Protein AF-A0A6A1VSU2-F1 (afdb_monomer_lite)

Organism: NCBI:txid262757

InterPro domains:
  IPR010666 Zinc finger, GRF-type [PF06839] (24-66)
  IPR010666 Zinc finger, GRF-type [PS51999] (26-68)

Secondary structure (DSSP, 8-state):
--------------B-TTSPBPPPB-TTSSBPEEEE--STTSTT-EEEE-TTTTSSS----EEE-PPP--TT------THHHHHHHHHHHHHHHHHHHHHHHHHHHHHHHHHHHHHHHHHHHHHHHHHHHHHHHHHHHHHHHHHHHHHHHHHHHHHHHHTT-

pLDDT: mean 84.51, std 19.05, range [32.25, 98.56]

Radius of gyration: 47.18 Å; chains: 1; bounding box: 100×58×113 Å

Structure (mmCIF, N/CA/C/O backbone):
data_AF-A0A6A1VSU2-F1
#
_entry.id   AF-A0A6A1VSU2-F1
#
loop_
_atom_site.group_PDB
_atom_site.id
_atom_site.type_symbol
_atom_site.label_atom_id
_atom_site.label_alt_id
_atom_site.label_comp_id
_atom_site.label_asym_id
_atom_site.label_entity_id
_atom_site.label_seq_id
_atom_site.pdbx_PDB_ins_code
_atom_site.Cartn_x
_atom_site.Cartn_y
_atom_site.Cartn_z
_atom_site.occupancy
_atom_site.B_iso_or_equiv
_atom_site.auth_seq_id
_atom_site.auth_comp_id
_atom_site.auth_asym_id
_atom_site.auth_atom_id
_atom_site.pdbx_PDB_model_num
ATOM 1 N N . MET A 1 1 ? 33.743 -47.567 -69.037 1.00 38.50 1 MET A N 1
ATOM 2 C CA . MET A 1 1 ? 34.090 -46.363 -68.253 1.00 38.50 1 MET A CA 1
ATOM 3 C C . MET A 1 1 ? 32.880 -45.448 -68.300 1.00 38.50 1 MET A C 1
ATOM 5 O O . MET A 1 1 ? 32.490 -45.051 -69.387 1.00 38.50 1 MET A O 1
ATOM 9 N N . ALA A 1 2 ? 32.207 -45.258 -67.165 1.00 32.25 2 ALA A N 1
ATOM 10 C CA . ALA A 1 2 ? 31.036 -44.393 -67.064 1.00 32.25 2 ALA A CA 1
ATOM 11 C C . ALA A 1 2 ? 31.495 -42.930 -67.117 1.00 32.25 2 ALA A C 1
ATOM 13 O O . ALA A 1 2 ? 32.304 -42.522 -66.287 1.00 32.25 2 ALA A O 1
ATOM 14 N N . SER A 1 3 ? 31.017 -42.167 -68.100 1.00 35.16 3 SER A N 1
ATOM 15 C CA . SER A 1 3 ? 31.264 -40.727 -68.167 1.00 35.16 3 SER A CA 1
ATOM 16 C C . SER A 1 3 ? 30.207 -40.008 -67.345 1.00 35.16 3 SER A C 1
ATOM 18 O O . SER A 1 3 ? 29.012 -40.042 -67.629 1.00 35.16 3 SER A O 1
ATOM 20 N N . THR A 1 4 ? 30.703 -39.433 -66.264 1.00 40.84 4 THR A N 1
ATOM 21 C CA . THR A 1 4 ? 30.008 -38.783 -65.168 1.00 40.84 4 THR A CA 1
ATOM 22 C C . THR A 1 4 ? 29.231 -37.554 -65.635 1.00 40.84 4 THR A C 1
ATOM 24 O O . THR A 1 4 ? 29.743 -36.715 -66.372 1.00 40.84 4 THR A O 1
ATOM 27 N N . VAL A 1 5 ? 28.000 -37.432 -65.140 1.00 40.91 5 VAL A N 1
ATOM 28 C CA . VAL A 1 5 ? 27.221 -36.192 -65.118 1.00 40.91 5 VAL A CA 1
ATOM 29 C C . VAL A 1 5 ? 28.004 -35.149 -64.318 1.00 40.91 5 VAL A C 1
ATOM 31 O O . VAL A 1 5 ? 28.339 -35.384 -63.158 1.00 40.91 5 VAL A O 1
ATOM 34 N N . SER A 1 6 ? 28.287 -33.991 -64.912 1.00 35.59 6 SER A N 1
ATOM 35 C CA . SER A 1 6 ? 28.763 -32.816 -64.179 1.00 35.59 6 SER A CA 1
ATOM 36 C C . SER A 1 6 ? 27.694 -31.736 -64.227 1.00 35.59 6 SER A C 1
ATOM 38 O O . SER A 1 6 ? 27.656 -30.892 -65.116 1.00 35.59 6 SER A O 1
ATOM 40 N N . THR A 1 7 ? 26.803 -31.795 -63.242 1.00 39.53 7 THR A N 1
ATOM 41 C CA . THR A 1 7 ? 25.912 -30.701 -62.870 1.00 39.53 7 THR A CA 1
ATOM 42 C C . THR A 1 7 ? 26.754 -29.646 -62.157 1.00 39.53 7 THR A C 1
ATOM 44 O O . THR A 1 7 ? 26.927 -29.690 -60.942 1.00 39.53 7 THR A O 1
ATOM 47 N N . THR A 1 8 ? 27.318 -28.694 -62.892 1.00 34.00 8 THR A N 1
ATOM 48 C CA . THR A 1 8 ? 27.808 -27.450 -62.292 1.00 34.00 8 THR A CA 1
ATOM 49 C C . THR A 1 8 ? 26.638 -26.481 -62.201 1.00 34.00 8 THR A C 1
ATOM 51 O O . THR A 1 8 ? 26.390 -25.661 -63.080 1.00 34.00 8 THR A O 1
ATOM 54 N N . SER A 1 9 ? 25.884 -26.589 -61.105 1.00 40.97 9 SER A N 1
ATOM 55 C CA . SER A 1 9 ? 25.020 -25.514 -60.627 1.00 40.97 9 SER A CA 1
ATOM 56 C C . SER A 1 9 ? 25.910 -24.366 -60.156 1.00 40.97 9 SER A C 1
ATOM 58 O O . SER A 1 9 ? 26.252 -24.255 -58.977 1.00 40.97 9 SER A O 1
ATOM 60 N N . SER A 1 10 ? 26.334 -23.530 -61.097 1.00 40.72 10 SER A N 1
ATOM 61 C CA . SER A 1 10 ? 26.953 -22.249 -60.797 1.00 40.72 10 SER A CA 1
ATOM 62 C C . SER A 1 10 ? 25.876 -21.331 -60.223 1.00 40.72 10 SER A C 1
ATOM 64 O O . SER A 1 10 ? 25.253 -20.556 -60.942 1.00 40.72 10 SER A O 1
ATOM 66 N N . ASN A 1 11 ? 25.653 -21.426 -58.911 1.00 47.59 11 ASN A N 1
ATOM 67 C CA . ASN A 1 11 ? 25.035 -20.358 -58.133 1.00 47.59 11 ASN A CA 1
ATOM 68 C C . ASN A 1 11 ? 26.026 -19.192 -58.089 1.00 47.59 11 ASN A C 1
ATOM 70 O O . ASN A 1 11 ? 26.706 -18.959 -57.091 1.00 47.59 11 ASN A O 1
ATOM 74 N N . SER A 1 12 ? 26.137 -18.469 -59.200 1.00 45.59 12 SER A N 1
ATOM 75 C CA . SER A 1 12 ? 26.669 -17.121 -59.182 1.00 45.59 12 SER A CA 1
ATOM 76 C C . SER A 1 12 ? 25.644 -16.272 -58.439 1.00 45.59 12 SER A C 1
ATOM 78 O O . SER A 1 12 ? 24.570 -15.950 -58.946 1.00 45.59 12 SER A O 1
ATOM 80 N N . SER A 1 13 ? 25.955 -15.954 -57.184 1.00 52.31 13 SER A N 1
ATOM 81 C CA . SER A 1 13 ? 25.330 -14.868 -56.440 1.00 52.31 13 SER A CA 1
ATOM 82 C C . SER A 1 13 ? 25.527 -13.592 -57.250 1.00 52.31 13 SER A C 1
ATOM 84 O O . SER A 1 13 ? 26.542 -12.910 -57.128 1.00 52.31 13 SER A O 1
ATOM 86 N N . ALA A 1 14 ? 24.596 -13.333 -58.161 1.00 53.62 14 ALA A N 1
ATOM 87 C CA . ALA A 1 14 ? 24.635 -12.177 -59.019 1.00 53.62 14 ALA A CA 1
ATOM 88 C C . ALA A 1 14 ? 24.383 -10.957 -58.128 1.00 53.62 14 ALA A C 1
ATOM 90 O O . ALA A 1 14 ? 23.269 -10.670 -57.702 1.00 53.62 14 ALA A O 1
ATOM 91 N N . LEU A 1 15 ? 25.472 -10.307 -57.749 1.00 54.16 15 LEU A N 1
ATOM 92 C CA . LEU A 1 15 ? 25.497 -8.964 -57.203 1.00 54.16 15 LEU A CA 1
ATOM 93 C C . LEU A 1 15 ? 25.783 -8.041 -58.387 1.00 54.16 15 LEU A C 1
ATOM 95 O O . LEU A 1 15 ? 26.570 -8.387 -59.269 1.00 54.16 15 LEU A O 1
ATOM 99 N N . LYS A 1 16 ? 25.130 -6.879 -58.444 1.00 56.19 16 LYS A N 1
ATOM 100 C CA . LYS A 1 16 ? 25.593 -5.821 -59.352 1.00 56.19 16 LYS A CA 1
ATOM 101 C C . LYS A 1 16 ? 26.959 -5.313 -58.876 1.00 56.19 16 LYS A C 1
ATOM 103 O O . LYS A 1 16 ? 27.240 -5.390 -57.682 1.00 56.19 16 LYS A O 1
ATOM 108 N N . GLU A 1 17 ? 27.754 -4.735 -59.780 1.00 52.78 17 GLU A N 1
ATOM 109 C CA . GLU A 1 17 ? 29.043 -4.088 -59.455 1.00 52.78 17 GLU A CA 1
ATOM 110 C C . GLU A 1 17 ? 28.935 -3.067 -58.300 1.00 52.78 17 GLU A C 1
ATOM 112 O O . GLU A 1 17 ? 29.889 -2.877 -57.555 1.00 52.78 17 GLU A O 1
ATOM 117 N N . ASP A 1 18 ? 27.742 -2.507 -58.062 1.00 62.38 18 ASP A N 1
ATOM 118 C CA . ASP A 1 18 ? 27.434 -1.572 -56.968 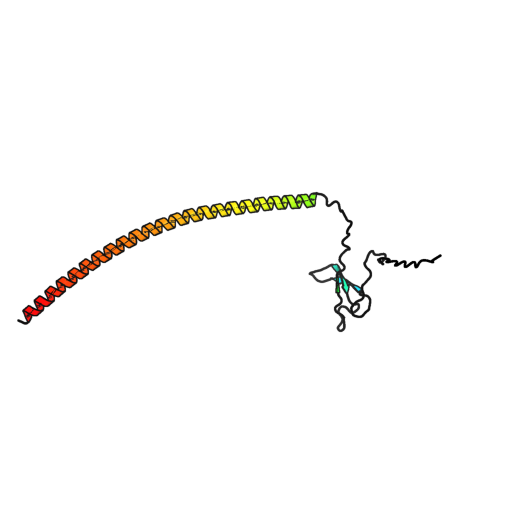1.00 62.38 18 ASP A CA 1
ATOM 119 C C . ASP A 1 18 ? 27.207 -2.228 -55.583 1.00 62.38 18 ASP A C 1
ATOM 121 O O . ASP A 1 18 ? 26.726 -1.571 -54.656 1.00 62.38 18 ASP A O 1
ATOM 125 N N . GLY A 1 19 ? 27.446 -3.536 -55.427 1.00 66.50 19 GLY A N 1
ATOM 126 C CA . GLY A 1 19 ? 27.237 -4.264 -54.163 1.00 66.50 19 GLY A CA 1
ATOM 127 C C . GLY A 1 19 ? 25.768 -4.380 -53.724 1.00 66.50 19 GLY A C 1
ATOM 128 O O . GLY A 1 19 ? 25.476 -4.748 -52.586 1.00 66.50 19 GLY A O 1
ATOM 129 N N . LEU A 1 20 ? 24.825 -4.059 -54.615 1.00 73.19 20 LEU A N 1
ATOM 130 C CA . LEU A 1 20 ? 23.389 -4.146 -54.362 1.00 73.19 20 LEU A CA 1
ATOM 131 C C . LEU A 1 20 ? 22.850 -5.540 -54.739 1.00 73.19 20 LEU A C 1
ATOM 133 O O . LEU A 1 20 ? 23.201 -6.057 -55.808 1.00 73.19 20 LEU A O 1
ATOM 137 N N . PRO A 1 21 ? 21.946 -6.128 -53.925 1.00 77.62 21 PRO A N 1
ATOM 138 C CA . PRO A 1 21 ? 21.193 -7.321 -54.300 1.00 77.62 21 PRO A CA 1
ATOM 139 C C . PRO A 1 21 ? 20.461 -7.101 -55.623 1.00 77.62 21 PRO A C 1
ATOM 141 O O . PRO A 1 21 ? 19.939 -6.006 -55.858 1.00 77.62 21 PRO A O 1
ATOM 144 N N . LEU A 1 22 ? 20.380 -8.131 -56.470 1.00 83.00 22 LEU A N 1
ATOM 145 C CA . LEU A 1 22 ? 19.603 -8.043 -57.705 1.00 83.00 22 LEU A CA 1
ATOM 146 C C . LEU A 1 22 ? 18.149 -7.627 -57.431 1.00 83.00 22 LEU A C 1
ATOM 148 O O . LEU A 1 22 ? 17.546 -8.109 -56.468 1.00 83.00 22 LEU A O 1
ATOM 152 N N . PRO A 1 23 ? 17.557 -6.770 -58.282 1.00 88.12 23 PRO A N 1
ATOM 153 C CA . PRO A 1 23 ? 16.161 -6.393 -58.130 1.00 88.12 23 PRO A CA 1
ATOM 154 C C . PRO A 1 23 ? 15.227 -7.612 -58.266 1.00 88.12 23 PRO A C 1
ATOM 156 O O . PRO A 1 23 ? 15.286 -8.305 -59.286 1.00 88.12 23 PRO A O 1
ATOM 159 N N . PRO A 1 24 ? 14.343 -7.872 -57.286 1.00 91.00 24 PRO A N 1
ATOM 160 C CA . PRO A 1 24 ? 13.378 -8.968 -57.351 1.00 91.00 24 PRO A CA 1
ATOM 161 C C . PRO A 1 24 ? 12.287 -8.692 -58.395 1.00 91.00 24 PRO A C 1
ATOM 163 O O . PRO A 1 24 ? 12.061 -7.547 -58.791 1.00 91.00 24 PRO A O 1
ATOM 166 N N . LEU A 1 25 ? 11.560 -9.726 -58.824 1.00 94.06 25 LEU A N 1
ATOM 167 C CA . LEU A 1 25 ? 10.349 -9.546 -59.628 1.00 94.06 25 LEU A CA 1
ATOM 168 C C . LEU A 1 25 ? 9.190 -9.099 -58.730 1.00 94.06 25 LEU A C 1
ATOM 170 O O . LEU A 1 25 ? 8.946 -9.675 -57.672 1.00 94.06 25 LEU A O 1
ATOM 174 N N . CYS A 1 26 ? 8.451 -8.078 -59.161 1.00 94.00 26 CYS A N 1
ATOM 175 C CA . CYS A 1 26 ? 7.202 -7.699 -58.509 1.00 94.00 26 CYS A CA 1
ATOM 176 C C . CYS A 1 26 ? 6.058 -8.645 -58.916 1.00 94.00 26 CYS A C 1
ATOM 178 O O . CYS A 1 26 ? 6.200 -9.466 -59.822 1.00 94.00 26 CYS A O 1
ATOM 180 N N . ARG A 1 27 ? 4.874 -8.488 -58.310 1.00 91.94 27 ARG A N 1
ATOM 181 C CA . ARG A 1 27 ? 3.701 -9.347 -58.588 1.00 91.94 27 ARG A CA 1
ATOM 182 C C . ARG A 1 27 ? 3.184 -9.264 -60.033 1.00 91.94 27 ARG A C 1
ATOM 184 O O . ARG A 1 27 ? 2.398 -10.105 -60.441 1.00 91.94 27 ARG A O 1
ATOM 191 N N . CYS A 1 28 ? 3.623 -8.273 -60.810 1.00 91.88 28 CYS A N 1
ATOM 192 C CA . CYS A 1 28 ? 3.326 -8.170 -62.241 1.00 91.88 28 CYS A CA 1
ATOM 193 C C . CYS A 1 28 ? 4.295 -8.981 -63.125 1.00 91.88 28 CYS A C 1
ATOM 195 O O . CYS A 1 28 ? 4.209 -8.880 -64.343 1.00 91.88 28 CYS A O 1
ATOM 197 N N . GLY A 1 29 ? 5.262 -9.702 -62.542 1.00 90.25 29 GLY A N 1
ATOM 198 C CA . GLY A 1 29 ? 6.289 -10.445 -63.282 1.00 90.25 29 GLY A CA 1
ATOM 199 C C . GLY A 1 29 ? 7.400 -9.576 -63.883 1.00 90.25 29 GLY A C 1
ATOM 200 O O . GLY A 1 29 ? 8.222 -10.077 -64.641 1.00 90.25 29 GLY A O 1
ATOM 201 N N . VAL A 1 30 ? 7.453 -8.281 -63.547 1.00 91.75 30 VAL A N 1
ATOM 202 C CA . VAL A 1 30 ? 8.496 -7.343 -64.006 1.00 91.75 30 VAL A CA 1
ATOM 203 C C . VAL A 1 30 ? 9.464 -7.001 -62.877 1.00 91.75 30 VAL A C 1
ATOM 205 O O . VAL A 1 30 ? 9.064 -6.982 -61.711 1.00 91.75 30 VAL A O 1
ATOM 208 N N . GLN A 1 31 ? 10.722 -6.700 -63.207 1.00 93.12 31 GLN A N 1
ATOM 209 C CA . GLN A 1 31 ? 11.733 -6.302 -62.222 1.00 93.12 31 GLN A CA 1
ATOM 210 C C . GLN A 1 31 ? 11.284 -5.077 -61.415 1.00 93.12 31 GLN A C 1
ATOM 212 O O . GLN A 1 31 ? 10.808 -4.078 -61.961 1.00 93.12 31 GLN A O 1
ATOM 217 N N . ALA A 1 32 ? 11.423 -5.171 -60.096 1.00 93.44 32 ALA A N 1
ATOM 218 C CA . ALA A 1 32 ? 11.141 -4.089 -59.173 1.00 93.44 32 ALA A CA 1
ATOM 219 C C . ALA A 1 32 ? 12.199 -2.985 -59.295 1.00 93.44 32 ALA A C 1
ATOM 221 O O . ALA A 1 32 ? 13.367 -3.229 -59.591 1.00 93.44 32 ALA A O 1
ATOM 222 N N . LYS A 1 33 ? 11.793 -1.744 -59.032 1.00 92.25 33 LYS A N 1
ATOM 223 C CA . LYS A 1 33 ? 12.668 -0.573 -59.092 1.00 92.25 33 LYS A CA 1
ATOM 224 C C . LYS A 1 33 ? 13.149 -0.200 -57.699 1.00 92.25 33 LYS A C 1
ATOM 226 O O . LYS A 1 33 ? 12.339 -0.116 -56.775 1.00 92.25 33 LYS A O 1
ATOM 231 N N . LEU A 1 34 ? 14.445 0.083 -57.572 1.00 90.88 34 LEU A N 1
ATOM 232 C CA . LEU A 1 34 ? 15.012 0.657 -56.355 1.00 90.88 34 LEU A CA 1
ATOM 233 C C . LEU A 1 34 ? 14.512 2.095 -56.172 1.00 90.88 34 LEU A C 1
ATOM 235 O O . LEU A 1 34 ? 14.559 2.912 -57.095 1.00 90.88 34 LEU A O 1
ATOM 239 N N . ARG A 1 35 ? 14.024 2.404 -54.976 1.00 90.88 35 ARG A N 1
ATOM 240 C CA . ARG A 1 35 ? 13.486 3.705 -54.580 1.00 90.88 35 ARG A CA 1
ATOM 241 C C . ARG A 1 35 ? 14.010 4.082 -53.201 1.00 90.88 35 ARG A C 1
ATOM 243 O O . ARG A 1 35 ? 14.419 3.222 -52.428 1.00 90.88 35 ARG A O 1
ATOM 250 N N . THR A 1 36 ? 13.955 5.371 -52.893 1.00 90.38 36 THR A N 1
ATOM 251 C CA . THR A 1 36 ? 14.324 5.920 -51.585 1.00 90.38 36 THR A CA 1
ATOM 252 C C . THR A 1 36 ? 13.090 6.538 -50.949 1.00 90.38 36 THR A C 1
ATOM 254 O O . THR A 1 36 ? 12.406 7.353 -51.572 1.00 90.38 36 THR A O 1
ATOM 257 N N . SER A 1 37 ? 12.792 6.137 -49.718 1.00 90.81 37 SER A N 1
ATOM 258 C CA . SER A 1 37 ? 11.689 6.674 -48.939 1.00 90.81 37 SER A CA 1
ATOM 259 C C . SER A 1 37 ? 11.938 8.145 -48.603 1.00 90.81 37 SER A C 1
ATOM 261 O O . SER A 1 37 ? 13.021 8.539 -48.169 1.00 90.81 37 SER A O 1
ATOM 263 N N . LYS A 1 38 ? 10.901 8.956 -48.814 1.00 90.12 38 LYS A N 1
ATOM 264 C CA . LYS A 1 38 ? 10.860 10.384 -48.474 1.00 90.12 38 LYS A CA 1
ATOM 265 C C . LYS A 1 38 ? 9.889 10.677 -47.324 1.00 90.12 38 LYS A C 1
ATOM 267 O O . LYS A 1 38 ? 9.601 11.832 -47.050 1.00 90.12 38 LYS A O 1
ATOM 272 N N . THR A 1 39 ? 9.340 9.642 -46.686 1.00 88.12 39 THR A N 1
ATOM 273 C CA . THR A 1 39 ? 8.403 9.810 -45.566 1.00 88.12 39 THR A CA 1
ATOM 274 C C . THR A 1 39 ? 9.150 10.224 -44.304 1.00 88.12 39 THR A C 1
ATOM 276 O O . THR A 1 39 ? 10.232 9.690 -44.060 1.00 88.12 39 THR A O 1
ATOM 279 N N . ASN A 1 40 ? 8.536 11.055 -43.458 1.00 88.19 40 ASN A N 1
ATOM 280 C CA . ASN A 1 40 ? 9.116 11.480 -42.176 1.00 88.19 40 ASN A CA 1
ATOM 281 C C . ASN A 1 40 ? 9.491 10.308 -41.251 1.00 88.19 40 ASN A C 1
ATOM 283 O O . ASN A 1 40 ? 10.442 10.424 -40.491 1.00 88.19 40 ASN A O 1
ATOM 287 N N . GLY A 1 41 ? 8.783 9.173 -41.328 1.00 87.44 41 GLY A N 1
ATOM 288 C CA . GLY A 1 41 ? 9.079 7.997 -40.501 1.00 87.44 41 GLY A CA 1
ATOM 289 C C . GLY A 1 41 ? 10.259 7.146 -40.986 1.00 87.44 41 GLY A C 1
ATOM 290 O O . GLY A 1 41 ? 10.802 6.372 -40.211 1.00 87.44 41 GLY A O 1
ATOM 291 N N . ASN A 1 42 ? 10.659 7.267 -42.257 1.00 87.00 42 ASN A N 1
ATOM 292 C CA . ASN A 1 42 ? 11.742 6.473 -42.856 1.00 87.00 42 ASN A CA 1
ATOM 293 C C . ASN A 1 42 ? 12.541 7.286 -43.897 1.00 87.00 42 ASN A C 1
ATOM 295 O O . ASN A 1 42 ? 12.649 6.845 -45.047 1.00 87.00 42 ASN A O 1
ATOM 299 N N . PRO A 1 43 ? 13.038 8.494 -43.586 1.00 87.56 43 PRO A N 1
ATOM 300 C CA . PRO A 1 43 ? 13.722 9.320 -44.574 1.00 87.56 43 PRO A CA 1
ATOM 301 C C . PRO A 1 43 ? 15.013 8.634 -45.036 1.00 87.56 43 PRO A C 1
ATOM 303 O O . PRO A 1 43 ? 15.776 8.107 -44.233 1.00 87.56 43 PRO A O 1
ATOM 306 N N . GLY A 1 44 ? 15.256 8.597 -46.346 1.00 86.25 44 GLY A N 1
ATOM 307 C CA . GLY A 1 44 ? 16.501 8.068 -46.912 1.00 86.25 44 GLY A CA 1
ATOM 308 C C . GLY A 1 44 ? 16.607 6.538 -46.974 1.00 86.25 44 GLY A C 1
ATOM 309 O O . GLY A 1 44 ? 17.513 6.024 -47.633 1.00 86.25 44 GLY A O 1
ATOM 310 N N . ARG A 1 45 ? 15.680 5.785 -46.363 1.00 91.19 45 ARG A N 1
ATOM 311 C CA . ARG A 1 45 ? 15.697 4.312 -46.406 1.00 91.19 45 ARG A CA 1
ATOM 312 C C . ARG A 1 45 ? 15.321 3.801 -47.800 1.00 91.19 45 ARG A C 1
ATOM 314 O O . ARG A 1 45 ? 14.331 4.247 -48.383 1.00 91.19 45 ARG A O 1
ATOM 321 N N . ARG A 1 46 ? 16.105 2.871 -48.351 1.00 9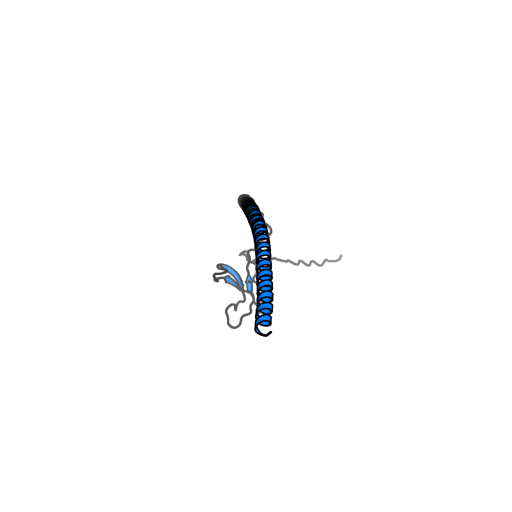1.31 46 ARG A N 1
ATOM 322 C CA . ARG A 1 46 ? 15.913 2.328 -49.707 1.00 91.31 46 ARG A CA 1
ATOM 323 C C . ARG A 1 46 ? 14.997 1.101 -49.712 1.00 91.31 46 ARG A C 1
ATOM 325 O O . ARG A 1 46 ? 15.024 0.309 -48.779 1.00 91.31 46 ARG A O 1
ATOM 332 N N . PHE A 1 47 ? 14.203 0.932 -50.765 1.00 92.19 47 PHE A N 1
ATOM 333 C CA . PHE A 1 47 ? 13.306 -0.211 -50.956 1.00 92.19 47 PHE A CA 1
ATOM 334 C C . PHE A 1 47 ? 13.137 -0.559 -52.438 1.00 92.19 47 PHE A C 1
ATOM 336 O O . PHE A 1 47 ? 13.258 0.306 -53.306 1.00 92.19 47 PHE A O 1
ATOM 343 N N . TYR A 1 48 ? 12.817 -1.815 -52.727 1.00 93.50 48 TYR A N 1
ATOM 344 C CA . TYR A 1 48 ? 12.333 -2.261 -54.027 1.00 93.50 48 TYR A CA 1
ATOM 345 C C . TYR A 1 48 ? 10.809 -2.164 -54.076 1.00 93.50 48 TYR A C 1
ATOM 347 O O . TYR A 1 48 ? 10.113 -2.710 -53.2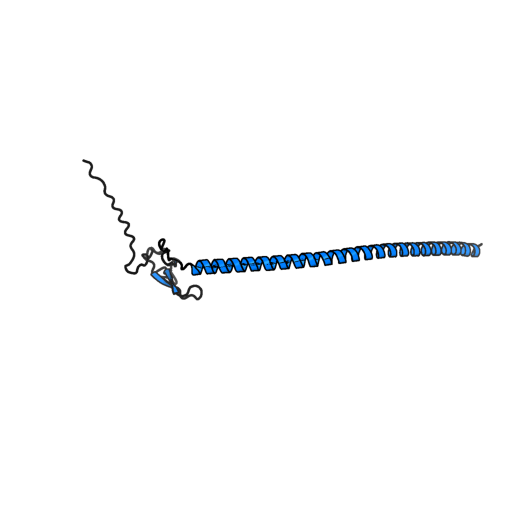23 1.00 93.50 48 TYR A O 1
ATOM 355 N N . GLY A 1 49 ? 10.285 -1.468 -55.083 1.00 92.88 49 GLY A N 1
ATOM 356 C CA . GLY A 1 49 ? 8.847 -1.345 -55.325 1.00 92.88 49 GLY A CA 1
ATOM 357 C C . GLY A 1 49 ? 8.482 -1.654 -56.772 1.00 92.88 49 GLY A C 1
ATOM 358 O O . GLY A 1 49 ? 9.347 -1.666 -57.650 1.00 92.88 49 GLY A O 1
ATOM 359 N N . CYS A 1 50 ? 7.196 -1.877 -57.048 1.00 93.94 50 CYS A N 1
ATOM 360 C CA . CYS A 1 50 ? 6.713 -2.040 -58.422 1.00 93.94 50 CYS A CA 1
ATOM 361 C C . CYS A 1 50 ? 7.189 -0.883 -59.332 1.00 93.94 50 CYS A C 1
ATOM 363 O O . CYS A 1 50 ? 7.288 0.276 -58.912 1.00 93.94 50 CYS A O 1
ATOM 365 N N . GLN A 1 51 ? 7.440 -1.162 -60.614 1.00 90.00 51 GLN A N 1
ATOM 366 C CA . GLN A 1 51 ? 7.742 -0.111 -61.592 1.00 90.00 51 GLN A CA 1
ATOM 367 C C . GLN A 1 51 ? 6.627 0.948 -61.638 1.00 90.00 51 GLN A C 1
ATOM 369 O O . GLN A 1 51 ? 6.909 2.144 -61.715 1.00 90.00 51 GLN A O 1
ATOM 374 N N . ARG A 1 52 ? 5.372 0.502 -61.495 1.00 90.44 52 ARG A N 1
ATOM 375 C CA . ARG A 1 52 ? 4.163 1.337 -61.447 1.00 90.44 52 ARG A CA 1
ATOM 376 C C . ARG A 1 52 ? 3.861 1.911 -60.058 1.00 90.44 52 ARG A C 1
ATOM 378 O O . ARG A 1 52 ? 2.783 2.450 -59.856 1.00 90.44 52 ARG A O 1
ATOM 385 N N . TYR A 1 53 ? 4.785 1.800 -59.102 1.00 86.25 53 TYR A N 1
ATOM 386 C CA . TYR A 1 53 ? 4.577 2.294 -57.741 1.00 86.25 53 TYR A CA 1
ATOM 387 C C . TYR A 1 53 ? 4.134 3.771 -57.732 1.00 86.25 53 TYR A C 1
ATOM 389 O O . TYR A 1 53 ? 4.832 4.619 -58.297 1.00 86.25 53 TYR A O 1
ATOM 397 N N . GLY A 1 54 ? 3.000 4.061 -57.089 1.00 82.19 54 GLY A N 1
ATOM 398 C CA . GLY A 1 54 ? 2.348 5.375 -57.021 1.00 82.19 54 GLY A CA 1
ATOM 399 C C . GLY A 1 54 ? 1.343 5.679 -58.142 1.00 82.19 54 GLY A C 1
ATOM 400 O O . GLY A 1 54 ? 0.837 6.795 -58.196 1.00 82.19 54 GLY A O 1
ATOM 401 N N . GLN A 1 55 ? 1.059 4.733 -59.043 1.00 88.19 55 GLN A N 1
ATOM 402 C CA . GLN A 1 55 ? 0.062 4.889 -60.115 1.00 88.19 55 GLN A CA 1
ATOM 403 C C . GLN A 1 55 ? -1.304 4.306 -59.716 1.00 88.19 55 GLN A C 1
ATOM 405 O O . GLN A 1 55 ? -1.379 3.464 -58.824 1.00 88.19 55 GLN A O 1
ATOM 410 N N . MET A 1 56 ? -2.376 4.706 -60.421 1.00 84.31 56 MET A N 1
ATOM 411 C CA . MET A 1 56 ? -3.739 4.184 -60.197 1.00 84.31 56 MET A CA 1
ATOM 412 C C . MET A 1 56 ? -3.827 2.657 -60.329 1.00 84.31 56 MET A C 1
ATOM 414 O O . MET A 1 56 ? -4.542 2.021 -59.564 1.00 84.31 56 MET A O 1
ATOM 418 N N . VAL A 1 57 ? -3.087 2.061 -61.274 1.00 83.94 57 VAL A N 1
ATOM 419 C CA . VAL A 1 57 ? -3.026 0.604 -61.466 1.00 83.94 57 VAL A CA 1
ATOM 420 C C . VAL A 1 57 ? -1.603 0.122 -61.201 1.00 83.94 57 VAL A C 1
ATOM 422 O O . VAL A 1 57 ? -0.734 0.143 -62.077 1.00 83.94 57 VAL A O 1
ATOM 425 N N . GLN A 1 58 ? -1.368 -0.324 -59.972 1.00 88.00 58 GLN A N 1
ATOM 426 C CA . GLN A 1 58 ? -0.089 -0.840 -59.490 1.00 88.00 58 GLN A CA 1
ATOM 427 C C . GLN A 1 58 ? -0.304 -2.133 -58.701 1.00 88.00 58 GLN A C 1
ATOM 429 O O . GLN A 1 58 ? -1.369 -2.333 -58.126 1.00 88.00 58 GLN A O 1
ATOM 434 N N . CYS A 1 59 ? 0.714 -2.995 -58.637 1.00 92.25 59 CYS A N 1
ATOM 435 C CA . CYS A 1 59 ? 0.733 -4.026 -57.603 1.00 92.25 59 CYS A CA 1
ATOM 436 C C . CYS A 1 59 ? 1.414 -3.497 -56.339 1.00 92.25 59 CYS A C 1
ATOM 438 O O . CYS A 1 59 ? 2.334 -2.680 -56.406 1.00 92.25 59 CYS A O 1
ATOM 440 N N . GLU A 1 60 ? 1.018 -4.032 -55.191 1.00 90.62 60 GLU A N 1
ATOM 441 C CA . GLU A 1 60 ? 1.505 -3.628 -53.866 1.00 90.62 60 GLU A CA 1
ATOM 442 C C . GLU A 1 60 ? 2.838 -4.296 -53.493 1.00 90.62 60 GLU A C 1
ATOM 444 O O . GLU A 1 60 ? 3.122 -4.579 -52.331 1.00 90.62 60 GLU A O 1
ATOM 449 N N . PHE A 1 61 ? 3.667 -4.626 -54.486 1.00 93.00 61 PHE A N 1
ATOM 450 C CA . PHE A 1 61 ? 4.985 -5.177 -54.206 1.00 93.00 61 PHE A CA 1
ATOM 451 C C . PHE A 1 61 ? 5.874 -4.115 -53.550 1.00 93.00 61 PHE A C 1
ATOM 453 O O . PHE A 1 61 ? 6.120 -3.056 -54.138 1.00 93.00 61 PHE A O 1
ATOM 460 N N . PHE A 1 62 ? 6.382 -4.444 -52.366 1.00 92.44 62 PHE A N 1
ATOM 461 C CA . PHE A 1 62 ? 7.251 -3.607 -51.556 1.00 92.44 62 PHE A CA 1
ATOM 462 C C . PHE A 1 62 ? 8.219 -4.492 -50.759 1.00 92.44 62 PHE A C 1
ATOM 464 O O . PHE A 1 62 ? 7.786 -5.436 -50.100 1.00 92.44 62 PHE A O 1
ATOM 471 N N . GLN A 1 63 ? 9.514 -4.178 -50.790 1.00 90.94 63 GLN A N 1
ATOM 472 C CA . GLN A 1 63 ? 10.534 -4.872 -50.006 1.00 90.94 63 GLN A CA 1
ATOM 473 C C . GLN A 1 63 ? 11.632 -3.898 -49.581 1.00 90.94 63 GLN A C 1
ATOM 475 O O . GLN A 1 63 ? 12.241 -3.244 -50.427 1.00 90.94 63 GLN A O 1
ATOM 480 N N . TRP A 1 64 ? 11.913 -3.807 -48.281 1.00 91.69 64 TRP A N 1
ATOM 481 C CA . TRP A 1 64 ? 13.024 -2.994 -47.789 1.00 91.69 64 TRP A CA 1
ATOM 482 C C . TRP A 1 64 ? 14.363 -3.522 -48.303 1.00 91.69 64 TRP A C 1
ATOM 484 O O . TRP A 1 64 ? 14.597 -4.729 -48.347 1.00 91.69 64 TRP A O 1
ATOM 494 N N . LEU A 1 65 ? 15.240 -2.597 -48.688 1.00 87.06 65 LEU A N 1
ATOM 495 C CA . LEU A 1 65 ? 16.643 -2.894 -48.901 1.00 87.06 65 LEU A CA 1
ATOM 496 C C . LEU A 1 65 ? 17.354 -2.638 -47.574 1.00 87.06 65 LEU A C 1
ATOM 498 O O . LEU A 1 65 ? 17.831 -1.529 -47.317 1.00 87.06 65 LEU A O 1
ATOM 502 N N . ASP A 1 66 ? 17.373 -3.653 -46.721 1.00 76.81 66 ASP A N 1
ATOM 503 C CA . ASP A 1 66 ? 18.237 -3.621 -45.551 1.00 76.81 66 ASP A CA 1
ATOM 504 C C . ASP A 1 66 ? 19.689 -3.812 -46.016 1.00 76.81 66 ASP A C 1
ATOM 506 O O . ASP A 1 66 ? 19.931 -4.580 -46.958 1.00 76.81 66 ASP A O 1
ATOM 510 N N . PRO A 1 67 ? 20.665 -3.098 -45.422 1.00 65.25 67 PRO A N 1
ATOM 511 C CA . PRO A 1 67 ? 22.069 -3.408 -45.647 1.00 65.25 67 PRO A CA 1
ATOM 512 C C . PRO A 1 67 ? 22.273 -4.909 -45.424 1.00 65.25 67 PRO A C 1
ATOM 514 O O . PRO A 1 67 ? 21.643 -5.455 -44.509 1.00 65.25 67 PRO A O 1
ATOM 517 N N . PRO A 1 68 ? 23.109 -5.595 -46.228 1.00 56.75 68 PRO A N 1
ATOM 518 C CA . PRO A 1 68 ? 23.454 -6.970 -45.915 1.00 56.75 68 PRO A CA 1
ATOM 519 C C . PRO A 1 68 ? 23.894 -6.997 -44.454 1.00 56.75 68 PRO A C 1
ATOM 521 O O . PRO A 1 68 ? 24.797 -6.254 -44.063 1.00 56.75 68 PRO A O 1
ATOM 524 N N . ILE A 1 69 ? 23.213 -7.809 -43.639 1.00 49.50 69 ILE A N 1
ATOM 525 C CA . ILE A 1 69 ? 23.738 -8.190 -42.335 1.00 49.50 69 ILE A CA 1
ATOM 526 C C . ILE A 1 69 ? 25.003 -8.946 -42.697 1.00 49.50 69 ILE A C 1
ATOM 528 O O . ILE A 1 69 ? 24.954 -10.118 -43.064 1.00 49.50 69 ILE A O 1
ATOM 532 N N . VAL A 1 70 ? 26.114 -8.227 -42.726 1.00 49.78 70 VAL A N 1
ATOM 533 C CA . VAL A 1 70 ? 27.451 -8.772 -42.842 1.00 49.78 70 VAL A CA 1
ATOM 534 C C . VAL A 1 70 ? 27.586 -9.758 -41.692 1.00 49.78 70 VAL A C 1
ATOM 536 O O . VAL A 1 70 ? 27.919 -9.399 -40.568 1.00 49.78 70 VAL A O 1
ATOM 539 N N . LYS A 1 71 ? 27.288 -11.031 -41.965 1.00 50.19 71 LYS A N 1
ATOM 540 C CA . LYS A 1 71 ? 27.588 -12.162 -41.085 1.00 50.19 71 LYS A CA 1
ATOM 541 C C . LYS A 1 71 ? 29.087 -12.463 -41.136 1.00 50.19 71 LYS A C 1
ATOM 543 O O . LYS A 1 71 ? 29.471 -13.608 -41.268 1.00 50.19 71 LYS A O 1
ATOM 548 N N . GLU A 1 72 ? 29.903 -11.416 -41.106 1.00 51.59 72 GLU A N 1
ATOM 549 C CA . GLU A 1 72 ? 31.340 -11.428 -40.858 1.00 51.59 72 GLU A CA 1
ATOM 550 C C . GLU A 1 72 ? 31.824 -9.978 -40.759 1.00 51.59 72 GLU A C 1
ATOM 552 O O . GLU A 1 72 ? 32.605 -9.463 -41.551 1.00 51.59 72 GLU A O 1
ATOM 557 N N . GLN A 1 73 ? 31.288 -9.274 -39.768 1.00 47.50 73 GLN A N 1
ATOM 558 C CA . GLN A 1 73 ? 31.990 -8.168 -39.143 1.00 47.50 73 GLN A CA 1
ATOM 559 C C . GLN A 1 73 ? 32.017 -8.465 -37.651 1.00 47.50 73 GLN A C 1
ATOM 561 O O . GLN A 1 73 ? 31.170 -8.014 -36.887 1.00 47.50 73 GLN A O 1
ATOM 566 N N . SER A 1 74 ? 33.060 -9.176 -37.220 1.00 53.97 74 SER A N 1
ATOM 567 C CA . SER A 1 74 ? 33.766 -8.716 -36.032 1.00 53.97 74 SER A CA 1
ATOM 568 C C . SER A 1 74 ? 34.315 -7.323 -36.361 1.00 53.97 74 SER A C 1
ATOM 570 O O . SER A 1 74 ? 35.498 -7.139 -36.642 1.00 53.97 74 SER A O 1
ATOM 572 N N . CYS A 1 75 ? 33.450 -6.310 -36.357 1.00 42.47 75 CYS A N 1
ATOM 573 C CA . CYS A 1 75 ? 33.915 -5.037 -35.865 1.00 42.47 75 CYS A CA 1
ATOM 574 C C . CYS A 1 75 ? 34.364 -5.362 -34.443 1.00 42.47 75 CYS A C 1
ATOM 576 O O . CYS A 1 75 ? 33.566 -5.817 -33.619 1.00 42.47 75 CYS A O 1
ATOM 578 N N . ALA A 1 76 ? 35.662 -5.231 -34.176 1.00 52.09 76 ALA A N 1
ATOM 579 C CA . ALA A 1 76 ? 36.098 -4.953 -32.826 1.00 52.09 76 ALA A CA 1
ATOM 580 C C . ALA A 1 76 ? 35.288 -3.719 -32.419 1.00 52.09 76 ALA A C 1
ATOM 582 O O . ALA A 1 76 ? 35.616 -2.595 -32.782 1.00 52.09 76 ALA A O 1
ATOM 583 N N . SER A 1 77 ? 34.123 -3.952 -31.817 1.00 52.56 77 SER A N 1
ATOM 584 C CA . SER A 1 77 ? 33.364 -2.916 -31.158 1.00 52.56 77 SER A CA 1
ATOM 585 C C . SER A 1 77 ? 34.329 -2.490 -30.079 1.00 52.56 77 SER A C 1
ATOM 587 O O . SER A 1 77 ? 34.615 -3.295 -29.188 1.00 52.56 77 SER A O 1
ATOM 589 N N . ASP A 1 78 ? 34.945 -1.317 -30.243 1.00 58.06 78 ASP A N 1
ATOM 590 C CA . ASP A 1 78 ? 35.805 -0.726 -29.230 1.00 58.06 78 ASP A CA 1
ATOM 591 C C . ASP A 1 78 ? 35.139 -1.012 -27.886 1.00 58.06 78 ASP A C 1
ATOM 593 O O . ASP A 1 78 ? 33.978 -0.643 -27.690 1.00 58.06 78 ASP A O 1
ATOM 597 N N . GLY A 1 79 ? 35.824 -1.713 -26.972 1.00 61.25 79 GLY A N 1
ATOM 598 C CA . GLY A 1 79 ? 35.236 -2.190 -25.707 1.00 61.25 79 GLY A CA 1
ATOM 599 C C . GLY A 1 79 ? 34.562 -1.090 -24.867 1.00 61.25 79 GLY A C 1
ATOM 600 O O . GLY A 1 79 ? 33.876 -1.382 -23.894 1.00 61.25 79 GLY A O 1
ATOM 601 N N . LYS A 1 80 ? 34.708 0.175 -25.280 1.00 67.69 80 LYS A N 1
ATOM 602 C CA . LYS A 1 80 ? 33.968 1.367 -24.864 1.00 67.69 80 LYS A CA 1
ATOM 603 C C . LYS A 1 80 ? 32.445 1.235 -24.958 1.00 67.69 80 LYS A C 1
ATOM 605 O O . LYS A 1 80 ? 31.781 1.717 -24.046 1.00 67.69 80 LYS A O 1
ATOM 610 N N . ASP A 1 81 ? 31.874 0.616 -25.993 1.00 76.38 81 ASP A N 1
ATOM 611 C CA . ASP A 1 81 ? 30.406 0.510 -26.108 1.00 76.38 81 ASP A CA 1
ATOM 612 C C . ASP A 1 81 ? 29.836 -0.489 -25.097 1.00 76.38 81 ASP A C 1
ATOM 614 O O . ASP A 1 81 ? 28.865 -0.194 -24.397 1.00 76.38 81 ASP A O 1
ATOM 618 N N . ILE A 1 82 ? 30.516 -1.624 -24.935 1.00 82.62 82 ILE A N 1
ATOM 619 C CA . ILE A 1 82 ? 30.203 -2.637 -23.926 1.00 82.62 82 ILE A CA 1
ATOM 620 C C . ILE A 1 82 ? 30.402 -2.057 -22.515 1.00 82.62 82 ILE A C 1
ATOM 622 O O . ILE A 1 82 ? 29.506 -2.148 -21.677 1.00 82.62 82 ILE A O 1
ATOM 626 N N . ALA A 1 83 ? 31.524 -1.374 -22.266 1.00 85.75 83 ALA A N 1
ATOM 627 C CA . ALA A 1 83 ? 31.794 -0.705 -20.994 1.00 85.75 83 ALA A CA 1
ATOM 628 C C . ALA A 1 83 ? 30.745 0.370 -20.663 1.00 85.75 83 ALA A C 1
ATOM 630 O O . ALA A 1 83 ? 30.320 0.477 -19.516 1.00 85.75 83 ALA A O 1
ATOM 631 N N . ARG A 1 84 ? 30.271 1.137 -21.655 1.00 88.06 84 ARG A N 1
ATOM 632 C CA . ARG A 1 84 ? 29.209 2.137 -21.461 1.00 88.06 84 ARG A CA 1
ATOM 633 C C . ARG A 1 84 ? 27.894 1.486 -21.036 1.00 88.06 84 ARG A C 1
ATOM 635 O O . ARG A 1 84 ? 27.227 2.004 -20.141 1.00 88.06 84 ARG A O 1
ATOM 642 N N . VAL A 1 85 ? 27.525 0.365 -21.657 1.00 91.56 85 VAL A N 1
ATOM 643 C CA . VAL A 1 85 ? 26.322 -0.396 -21.287 1.00 91.56 85 VAL A CA 1
ATOM 644 C C . VAL A 1 85 ? 26.453 -0.960 -19.874 1.00 91.56 85 VAL A C 1
ATOM 646 O O . VAL A 1 85 ? 25.532 -0.785 -19.082 1.00 91.56 85 VAL A O 1
ATOM 649 N N . PHE A 1 86 ? 27.595 -1.549 -19.515 1.00 93.62 86 PHE A N 1
ATOM 650 C CA . PHE A 1 86 ? 27.825 -2.056 -18.158 1.00 93.62 86 PHE A CA 1
ATOM 651 C C . PHE A 1 86 ? 27.776 -0.956 -17.095 1.00 93.62 86 PHE A C 1
ATOM 653 O O . PHE A 1 86 ? 27.107 -1.129 -16.080 1.00 93.62 86 PHE A O 1
ATOM 660 N N . SER A 1 87 ? 28.403 0.197 -17.340 1.00 94.06 87 SER A N 1
ATOM 661 C CA . SER A 1 87 ? 28.312 1.347 -16.432 1.00 94.06 87 SER A CA 1
ATOM 662 C C . SER A 1 87 ? 26.869 1.820 -16.258 1.00 94.06 87 SER A C 1
ATOM 664 O O . SER A 1 87 ? 26.457 2.152 -15.149 1.00 94.06 87 SER A O 1
ATOM 666 N N . LYS A 1 88 ? 26.076 1.812 -17.338 1.00 95.00 88 LYS A N 1
ATOM 667 C CA . LYS A 1 88 ? 24.652 2.156 -17.277 1.00 95.00 88 LYS A CA 1
ATOM 668 C C . LYS A 1 88 ? 23.839 1.117 -16.500 1.00 95.00 88 LYS A C 1
ATOM 670 O O . LYS A 1 88 ? 22.988 1.514 -15.715 1.00 95.00 88 LYS A O 1
ATOM 675 N N . LEU A 1 89 ? 24.097 -0.178 -16.695 1.00 96.50 89 LEU A N 1
ATOM 676 C CA . LEU A 1 89 ? 23.436 -1.259 -15.954 1.00 96.50 89 LEU A CA 1
ATOM 677 C C . LEU A 1 89 ? 23.730 -1.163 -14.461 1.00 96.50 89 LEU A C 1
ATOM 679 O O . LEU A 1 89 ? 22.798 -1.194 -13.668 1.00 96.50 89 LEU A O 1
ATOM 683 N N . LYS A 1 90 ? 24.996 -0.949 -14.096 1.00 97.50 90 LYS A N 1
ATOM 684 C CA . LYS A 1 90 ? 25.404 -0.761 -12.704 1.00 97.50 90 LYS A CA 1
ATOM 685 C C . LYS A 1 90 ? 24.711 0.445 -12.067 1.00 97.50 90 LYS A C 1
ATOM 687 O O . LYS A 1 90 ? 24.156 0.332 -10.984 1.00 97.50 90 LYS A O 1
ATOM 692 N N . TRP A 1 91 ? 24.678 1.583 -12.762 1.00 96.38 91 TRP A N 1
ATOM 693 C CA . TRP A 1 91 ? 23.975 2.767 -12.264 1.00 96.38 91 TRP A CA 1
ATOM 694 C C . TRP A 1 91 ? 22.466 2.528 -12.119 1.00 96.38 91 TRP A C 1
ATOM 696 O O . TRP A 1 91 ? 21.852 2.980 -11.158 1.00 96.38 91 TRP A O 1
ATOM 706 N N . MET A 1 92 ? 21.857 1.806 -13.063 1.00 95.62 92 MET A N 1
ATOM 707 C CA . MET A 1 92 ? 20.444 1.438 -12.980 1.00 95.62 92 MET A CA 1
ATOM 708 C C . MET A 1 92 ? 20.160 0.474 -11.825 1.00 95.62 92 MET A C 1
ATOM 710 O O . MET A 1 92 ? 19.129 0.618 -11.179 1.00 95.62 92 MET A O 1
ATOM 714 N N . GLU A 1 93 ? 21.046 -0.479 -11.554 1.00 96.94 93 GLU A N 1
ATOM 715 C CA .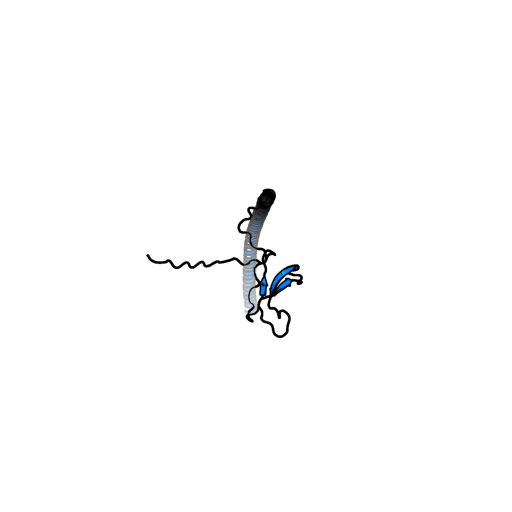 GLU A 1 93 ? 20.949 -1.389 -10.410 1.00 96.94 93 GLU A CA 1
ATOM 716 C C . GLU A 1 93 ? 21.031 -0.613 -9.091 1.00 96.94 93 GLU A C 1
ATOM 718 O O . GLU A 1 93 ? 20.110 -0.692 -8.282 1.00 96.94 93 GLU A O 1
ATOM 723 N N . GLU A 1 94 ? 22.040 0.248 -8.933 1.00 98.06 94 GLU A N 1
ATOM 724 C CA . GLU A 1 94 ? 22.181 1.137 -7.770 1.00 98.06 94 GLU A CA 1
ATOM 725 C C . GLU A 1 94 ? 20.955 2.056 -7.597 1.00 98.06 94 GLU A C 1
ATOM 727 O O . GLU A 1 94 ? 20.478 2.297 -6.484 1.00 98.06 94 GLU A O 1
ATOM 732 N N . TYR A 1 95 ? 20.394 2.551 -8.704 1.00 97.19 95 TYR A N 1
ATOM 733 C CA . TYR A 1 95 ? 19.173 3.352 -8.694 1.00 97.19 95 TYR A CA 1
ATOM 734 C C . TYR A 1 95 ? 17.947 2.545 -8.239 1.00 97.19 95 TYR A C 1
ATOM 736 O O . TYR A 1 95 ? 17.173 3.018 -7.403 1.00 97.19 95 TYR A O 1
ATOM 744 N N . LEU A 1 96 ? 17.773 1.320 -8.747 1.00 98.25 96 LEU A N 1
ATOM 745 C CA . LEU A 1 96 ? 16.698 0.416 -8.329 1.00 98.25 96 LEU A CA 1
ATOM 746 C C . LEU A 1 96 ? 16.818 0.062 -6.842 1.00 98.25 96 LEU A C 1
ATOM 748 O O . LEU A 1 96 ? 15.822 0.122 -6.122 1.00 98.25 96 LEU A O 1
ATOM 752 N N . GLU A 1 97 ? 18.024 -0.238 -6.361 1.00 97.81 97 GLU A N 1
ATOM 753 C CA . GLU A 1 97 ? 18.279 -0.502 -4.943 1.00 97.81 97 GLU A CA 1
ATOM 754 C C . GLU A 1 97 ? 17.931 0.704 -4.064 1.00 97.81 97 GLU A C 1
ATOM 756 O O . GLU A 1 97 ? 17.297 0.553 -3.014 1.00 97.81 97 GLU A O 1
ATOM 761 N N . SER A 1 98 ? 18.281 1.913 -4.512 1.00 98.12 98 SER A N 1
ATOM 762 C CA . SER A 1 98 ? 17.922 3.159 -3.831 1.00 98.12 98 SER A CA 1
ATOM 763 C C . SER A 1 98 ? 16.402 3.323 -3.706 1.00 98.12 98 SER A C 1
ATOM 765 O O . SER A 1 98 ? 15.892 3.603 -2.616 1.00 98.12 98 SER A O 1
ATOM 767 N N . MET A 1 99 ? 15.655 3.066 -4.785 1.00 97.31 99 MET A N 1
ATOM 768 C CA . MET A 1 99 ? 14.191 3.123 -4.756 1.00 97.31 99 MET A CA 1
ATOM 769 C C . MET A 1 99 ? 13.582 2.059 -3.841 1.00 97.31 99 MET A C 1
ATOM 771 O O . MET A 1 99 ? 12.688 2.372 -3.057 1.00 97.31 99 MET A O 1
ATOM 775 N N . VAL A 1 100 ? 14.078 0.818 -3.880 1.00 98.06 100 VAL A N 1
ATOM 776 C CA . VAL A 1 100 ? 13.598 -0.259 -2.997 1.00 98.06 100 VAL A CA 1
ATOM 777 C C . VAL A 1 100 ? 13.848 0.087 -1.530 1.00 98.06 100 VAL A C 1
ATOM 779 O O . VAL A 1 100 ? 12.987 -0.141 -0.680 1.00 98.06 100 VAL A O 1
ATOM 782 N N . LYS A 1 101 ? 15.003 0.678 -1.211 1.00 98.00 101 LYS A N 1
ATOM 783 C CA . LYS A 1 101 ? 15.307 1.149 0.144 1.00 98.00 101 LYS A CA 1
ATOM 784 C C . LYS A 1 101 ? 14.335 2.241 0.592 1.00 98.00 101 LYS A C 1
ATOM 786 O O . LYS A 1 101 ? 13.872 2.205 1.731 1.00 98.00 101 LYS A O 1
ATOM 791 N N . HIS A 1 102 ? 14.018 3.187 -0.289 1.00 97.50 102 HIS A N 1
ATOM 792 C CA . HIS A 1 102 ? 13.033 4.228 -0.005 1.00 97.50 102 HIS A CA 1
ATOM 793 C C . HIS A 1 102 ? 11.634 3.641 0.219 1.00 97.50 102 HIS A C 1
ATOM 795 O O . HIS A 1 102 ? 10.970 4.012 1.182 1.00 97.50 102 HIS A O 1
ATOM 801 N N . GLN A 1 103 ? 11.217 2.679 -0.610 1.00 97.94 103 GLN A N 1
ATOM 802 C CA . GLN A 1 103 ? 9.933 1.993 -0.457 1.00 97.94 103 GLN A CA 1
ATOM 803 C C . GLN A 1 103 ? 9.827 1.296 0.901 1.00 97.94 103 GLN A C 1
ATOM 805 O O . GLN A 1 103 ? 8.863 1.518 1.621 1.00 97.94 103 GLN A O 1
ATOM 810 N N . LYS A 1 104 ? 10.863 0.551 1.309 1.00 98.31 104 LYS A N 1
ATOM 811 C CA . LYS A 1 104 ? 10.905 -0.082 2.637 1.00 98.31 104 LYS A CA 1
ATOM 812 C C . LYS A 1 104 ? 10.766 0.931 3.769 1.00 98.31 104 LYS A C 1
ATOM 814 O O . LYS A 1 104 ? 10.108 0.648 4.761 1.00 98.31 104 LYS A O 1
ATOM 819 N N . LYS A 1 105 ? 11.379 2.111 3.633 1.00 98.12 105 LYS A N 1
ATOM 820 C CA . LYS A 1 105 ? 11.250 3.172 4.635 1.00 98.12 105 LYS A CA 1
ATOM 821 C C . LYS A 1 105 ? 9.809 3.684 4.728 1.00 98.12 105 LYS A C 1
ATOM 823 O O . LYS A 1 105 ? 9.311 3.827 5.837 1.00 98.12 105 LYS A O 1
ATOM 828 N N . ILE A 1 106 ? 9.143 3.899 3.589 1.00 98.38 106 ILE A N 1
ATOM 829 C CA . ILE A 1 106 ? 7.716 4.255 3.551 1.00 98.38 106 ILE A CA 1
ATOM 830 C C . ILE A 1 106 ? 6.877 3.164 4.219 1.00 98.38 106 ILE A C 1
ATOM 832 O O . ILE A 1 106 ? 5.986 3.484 4.996 1.00 98.38 106 ILE A O 1
ATOM 836 N N . ASP A 1 107 ? 7.157 1.893 3.935 1.00 98.38 107 ASP A N 1
ATOM 837 C CA . ASP A 1 107 ? 6.377 0.777 4.472 1.00 98.38 107 ASP A CA 1
ATOM 838 C C . ASP A 1 107 ? 6.513 0.676 6.001 1.00 98.38 107 ASP A C 1
ATOM 840 O O . ASP A 1 107 ? 5.511 0.491 6.693 1.00 98.38 107 ASP A O 1
ATOM 844 N N . GLU A 1 108 ? 7.721 0.864 6.544 1.00 98.38 108 GLU A N 1
ATOM 845 C CA . GLU A 1 108 ? 7.947 0.909 7.996 1.00 98.38 108 GLU A CA 1
ATOM 846 C C . GLU A 1 108 ? 7.300 2.144 8.641 1.00 98.38 108 GLU A C 1
ATOM 848 O O . GLU A 1 108 ? 6.627 2.022 9.665 1.00 98.38 108 GLU A O 1
ATOM 853 N N . GLU A 1 109 ? 7.424 3.325 8.023 1.00 98.25 109 GLU A N 1
ATOM 854 C CA . GLU A 1 109 ? 6.754 4.545 8.495 1.00 98.25 109 GLU A CA 1
ATOM 855 C C . GLU A 1 109 ? 5.225 4.368 8.492 1.00 98.25 109 GLU A C 1
ATOM 857 O O . GLU A 1 109 ? 4.552 4.686 9.473 1.00 98.25 109 GLU A O 1
ATOM 862 N N . MET A 1 110 ? 4.662 3.804 7.421 1.00 98.31 110 MET A N 1
ATOM 863 C CA . MET A 1 110 ? 3.231 3.529 7.292 1.00 98.31 110 MET A CA 1
ATOM 864 C C . MET A 1 110 ? 2.760 2.503 8.325 1.00 98.31 110 MET A C 1
ATOM 866 O O . MET A 1 110 ? 1.678 2.662 8.891 1.00 98.31 110 MET A O 1
ATOM 870 N N . LYS A 1 111 ? 3.564 1.474 8.607 1.00 98.44 111 LYS A N 1
ATOM 871 C CA . LYS A 1 111 ? 3.262 0.474 9.633 1.00 98.44 111 LYS A CA 1
ATOM 872 C C . LYS A 1 111 ? 3.240 1.089 11.033 1.00 98.44 111 LYS A C 1
ATOM 874 O O . LYS A 1 111 ? 2.299 0.832 11.779 1.00 98.44 111 LYS A O 1
ATOM 879 N N . GLU A 1 112 ? 4.205 1.944 11.371 1.00 98.50 112 GLU A N 1
ATOM 880 C CA . GLU A 1 112 ? 4.216 2.648 12.661 1.00 98.50 112 GLU A CA 1
ATOM 881 C C . GLU A 1 112 ? 2.977 3.551 12.816 1.00 98.50 112 GLU A C 1
ATOM 883 O O . GLU A 1 112 ? 2.350 3.597 13.878 1.00 98.50 112 GLU A O 1
ATOM 888 N N . GLN A 1 113 ? 2.574 4.247 11.746 1.00 98.38 113 GLN A N 1
ATOM 889 C CA . GLN A 1 113 ? 1.338 5.037 11.746 1.00 98.38 113 GLN A CA 1
ATOM 890 C C . GLN A 1 113 ? 0.094 4.152 11.894 1.00 98.38 113 GLN A C 1
ATOM 892 O O . GLN A 1 113 ? -0.816 4.496 12.649 1.00 98.38 113 GLN A O 1
ATOM 897 N N . LEU A 1 114 ? 0.059 3.001 11.219 1.00 98.38 114 LEU A N 1
ATOM 898 C CA . LEU A 1 114 ? -1.045 2.050 11.311 1.00 98.38 114 LEU A CA 1
ATOM 899 C C . LEU A 1 114 ? -1.214 1.529 12.742 1.00 98.38 114 LEU A C 1
ATOM 901 O O . LEU A 1 114 ? -2.333 1.505 13.251 1.00 98.38 114 LEU A O 1
ATOM 905 N N . GLU A 1 115 ? -0.121 1.172 13.417 1.00 98.38 115 GLU A N 1
ATOM 906 C CA . GLU A 1 115 ? -0.155 0.717 14.811 1.00 98.38 115 GLU A CA 1
ATOM 907 C C . GLU A 1 115 ? -0.705 1.802 15.752 1.00 98.38 115 GLU A C 1
ATOM 909 O O . GLU A 1 115 ? -1.562 1.515 16.591 1.00 98.38 115 GLU A O 1
ATOM 914 N N . LYS A 1 116 ? -0.307 3.069 15.561 1.00 98.50 116 LYS A N 1
ATOM 915 C CA . LYS A 1 116 ? -0.849 4.204 16.331 1.00 98.50 116 LYS A CA 1
ATOM 916 C C . LYS A 1 116 ? -2.351 4.389 16.115 1.00 98.50 116 LYS A C 1
ATOM 918 O O . LYS A 1 116 ? -3.084 4.583 17.085 1.00 98.50 116 LYS A O 1
ATOM 923 N N . VAL A 1 117 ? -2.819 4.305 14.868 1.00 98.50 117 VAL A N 1
ATOM 924 C CA . VAL A 1 117 ? -4.249 4.418 14.532 1.00 98.50 117 VAL A CA 1
ATOM 925 C C . VAL A 1 117 ? -5.045 3.261 15.136 1.00 98.50 117 VAL A C 1
ATOM 927 O O . VAL A 1 117 ? -6.128 3.478 15.682 1.00 98.50 117 VAL A O 1
ATOM 930 N N . VAL A 1 118 ? -4.511 2.038 15.099 1.00 98.56 118 VAL A N 1
ATOM 931 C CA . VAL A 1 118 ? -5.146 0.867 15.721 1.00 98.56 118 VAL A CA 1
ATOM 932 C C . VAL A 1 118 ? -5.285 1.061 17.231 1.00 98.56 118 VAL A C 1
ATOM 934 O O . VAL A 1 118 ? -6.362 0.814 17.774 1.00 98.56 118 VAL A O 1
ATOM 937 N N . GLU A 1 119 ? -4.246 1.545 17.913 1.00 98.38 119 GLU A N 1
ATOM 938 C CA . GLU A 1 119 ? -4.298 1.774 19.362 1.00 98.38 119 GLU A CA 1
ATOM 939 C C . GLU A 1 119 ? -5.293 2.884 19.736 1.00 98.38 119 GLU A C 1
ATOM 941 O O . GLU A 1 119 ? -6.110 2.721 20.644 1.00 98.38 119 GLU A O 1
ATOM 946 N N . GLN A 1 120 ? -5.309 3.984 18.977 1.00 98.31 120 GLN A N 1
ATOM 947 C CA . GLN A 1 120 ? -6.318 5.039 19.126 1.00 98.31 120 GLN A CA 1
ATOM 948 C C . GLN A 1 120 ? -7.742 4.511 18.915 1.00 98.31 120 GLN A C 1
ATOM 950 O O . GLN A 1 120 ? -8.649 4.871 19.666 1.00 98.31 120 GLN A O 1
ATOM 955 N N . THR A 1 121 ? -7.937 3.626 17.936 1.00 97.62 121 THR A N 1
ATOM 956 C CA . THR A 1 121 ? -9.242 3.022 17.640 1.00 97.62 121 THR A CA 1
ATOM 957 C C . THR A 1 121 ? -9.717 2.137 18.790 1.00 97.62 121 THR A C 1
ATOM 959 O O . THR A 1 121 ? -10.855 2.282 19.229 1.00 97.62 121 THR A O 1
ATOM 962 N N . LYS A 1 122 ? -8.843 1.283 19.344 1.00 98.38 122 LYS A N 1
ATOM 963 C CA . LYS A 1 122 ? -9.166 0.456 20.522 1.00 98.38 122 LYS A CA 1
ATOM 964 C C . LYS A 1 122 ? -9.537 1.309 21.731 1.00 98.38 122 LYS A C 1
ATOM 966 O O . LYS A 1 122 ? -10.511 1.017 22.424 1.00 98.38 122 LYS A O 1
ATOM 971 N N . LYS A 1 123 ? -8.780 2.383 21.975 1.00 98.44 123 LYS A N 1
ATOM 972 C CA . LYS A 1 123 ? -9.070 3.320 23.062 1.00 98.44 123 LYS A CA 1
ATOM 973 C C . LYS A 1 123 ? -10.449 3.953 22.882 1.00 98.44 123 LYS A C 1
ATOM 975 O O . LYS A 1 123 ? -11.272 3.878 23.793 1.00 98.44 123 LYS A O 1
ATOM 980 N N . MET A 1 124 ? -10.724 4.498 21.700 1.00 97.88 124 MET A N 1
ATOM 981 C CA . MET A 1 124 ? -12.019 5.093 21.369 1.00 97.88 124 MET A CA 1
ATOM 982 C C . MET A 1 124 ? -13.167 4.081 21.482 1.00 97.88 124 MET A C 1
ATOM 984 O O . MET A 1 124 ? -14.241 4.420 21.974 1.00 97.88 124 MET A O 1
ATOM 988 N N . GLU A 1 125 ? -12.950 2.825 21.089 1.00 98.25 125 GLU A N 1
ATOM 989 C CA . GLU A 1 125 ? -13.944 1.764 21.241 1.00 98.25 125 GLU A CA 1
ATOM 990 C C . GLU A 1 125 ? -14.253 1.489 22.718 1.00 98.25 125 GLU A C 1
ATOM 992 O O . GLU A 1 125 ? -15.421 1.408 23.099 1.00 98.25 125 GLU A O 1
ATOM 997 N N . SER A 1 126 ? -13.230 1.422 23.574 1.00 98.06 126 SER A N 1
ATOM 998 C CA . SER A 1 126 ? -13.417 1.230 25.017 1.00 98.06 126 SER A CA 1
ATOM 999 C C . SER A 1 126 ? -14.177 2.395 25.669 1.00 98.06 126 SER A C 1
ATOM 1001 O O . SER A 1 126 ? -15.077 2.181 26.489 1.00 98.06 126 SER A O 1
ATOM 1003 N N . GLU A 1 127 ? -13.889 3.632 25.249 1.00 98.00 127 GLU A N 1
ATOM 1004 C CA . GLU A 1 127 ? -14.603 4.834 25.685 1.00 98.00 127 GLU A CA 1
ATOM 1005 C C . GLU A 1 127 ? -16.064 4.802 25.217 1.00 98.00 127 GLU A C 1
ATOM 1007 O O . GLU A 1 127 ? -16.975 5.037 26.015 1.00 98.00 127 GLU A O 1
ATOM 1012 N N . MET A 1 128 ? -16.310 4.425 23.958 1.00 97.81 128 MET A N 1
ATOM 1013 C CA . MET A 1 128 ? -17.655 4.268 23.399 1.00 97.81 128 MET A CA 1
ATOM 1014 C C . MET A 1 128 ? -18.458 3.190 24.139 1.00 97.81 128 MET A C 1
ATOM 1016 O O . MET A 1 128 ? -19.639 3.387 24.434 1.00 97.81 128 MET A O 1
ATOM 1020 N N . GLN A 1 129 ? -17.837 2.060 24.480 1.00 97.94 129 GLN A N 1
ATOM 1021 C CA . GLN A 1 129 ? -18.482 0.988 25.240 1.00 97.94 129 GLN A CA 1
ATOM 1022 C C . GLN A 1 129 ? -18.855 1.445 26.657 1.00 97.94 129 GLN A C 1
ATOM 1024 O O . GLN A 1 129 ? -19.981 1.205 27.104 1.00 97.94 129 GLN A O 1
ATOM 1029 N N . SER A 1 130 ? -17.954 2.158 27.341 1.00 97.81 130 SER A N 1
ATOM 1030 C CA . SER A 1 130 ? -18.222 2.753 28.656 1.00 97.81 130 SER A CA 1
ATOM 1031 C C . SER A 1 130 ? -19.367 3.767 28.594 1.00 97.81 130 SER A C 1
ATOM 1033 O O . SER A 1 130 ? -20.321 3.688 29.374 1.00 97.81 130 SER A O 1
ATOM 1035 N N . MET A 1 131 ? -19.341 4.664 27.605 1.00 97.56 131 MET A N 1
ATOM 1036 C CA . MET A 1 131 ? -20.397 5.649 27.373 1.00 97.56 131 MET A CA 1
ATOM 1037 C C . MET A 1 131 ? -21.753 4.980 27.106 1.00 97.56 131 MET A C 1
ATOM 1039 O O . MET A 1 131 ? -22.768 5.374 27.682 1.00 97.56 131 MET A O 1
ATOM 1043 N N . ASN A 1 132 ? -21.789 3.921 26.295 1.00 97.38 132 ASN A N 1
ATOM 1044 C CA . ASN A 1 132 ? -23.011 3.162 26.027 1.00 97.38 132 ASN A CA 1
ATOM 1045 C C . ASN A 1 132 ? -23.550 2.478 27.300 1.00 97.38 132 ASN A C 1
ATOM 1047 O O . ASN A 1 132 ? -24.752 2.504 27.573 1.00 97.38 132 ASN A O 1
ATOM 1051 N N . ALA A 1 133 ? -22.673 1.914 28.136 1.00 97.75 133 ALA A N 1
ATOM 1052 C CA . ALA A 1 133 ? -23.066 1.337 29.421 1.00 97.75 133 ALA A CA 1
ATOM 1053 C C . ALA A 1 133 ? -23.656 2.394 30.373 1.00 97.75 133 ALA A C 1
ATOM 1055 O O . ALA A 1 133 ? -24.684 2.147 31.016 1.00 97.75 133 ALA A O 1
ATOM 1056 N N . GLN A 1 134 ? -23.058 3.589 30.421 1.00 97.56 134 GLN A N 1
ATOM 1057 C CA . GLN A 1 134 ? -23.591 4.722 31.178 1.00 97.56 134 GLN A CA 1
ATOM 1058 C C . GLN A 1 134 ? -24.968 5.143 30.662 1.00 97.56 134 GLN A C 1
ATOM 1060 O O . GLN A 1 134 ? -25.896 5.275 31.462 1.00 97.56 134 GLN A O 1
ATOM 1065 N N . LEU A 1 135 ? -25.138 5.275 29.343 1.00 98.06 135 LEU A N 1
ATOM 1066 C CA . LEU A 1 135 ? -26.421 5.613 28.727 1.00 98.06 135 LEU A CA 1
ATOM 1067 C C . LEU A 1 135 ? -27.505 4.594 29.094 1.00 98.06 135 LEU A C 1
ATOM 1069 O O . LEU A 1 135 ? -28.597 4.979 29.502 1.00 98.06 135 LEU A O 1
ATOM 1073 N N . ARG A 1 136 ? -27.200 3.291 29.041 1.00 97.38 136 ARG A N 1
ATOM 1074 C CA . ARG A 1 136 ? -28.133 2.232 29.466 1.00 97.38 136 ARG A CA 1
ATOM 1075 C C . ARG A 1 136 ? -28.493 2.333 30.948 1.00 97.38 136 ARG A C 1
ATOM 1077 O O . ARG A 1 136 ? -29.639 2.084 31.319 1.00 97.38 136 ARG A O 1
ATOM 1084 N N . SER A 1 137 ? -27.536 2.684 31.808 1.00 97.00 137 SER A N 1
ATOM 1085 C CA . SER A 1 137 ? -27.790 2.916 33.236 1.00 97.00 137 SER A CA 1
ATOM 1086 C C . SER A 1 137 ? -28.732 4.104 33.450 1.00 97.00 137 SER A C 1
ATOM 1088 O O . SER A 1 137 ? -29.707 3.986 34.194 1.00 97.00 137 SER A O 1
ATOM 1090 N N . GLN A 1 138 ? -28.501 5.210 32.734 1.00 96.81 138 GLN A N 1
ATOM 1091 C CA . GLN A 1 138 ? -29.383 6.380 32.743 1.00 96.81 138 GLN A CA 1
ATOM 1092 C C . GLN A 1 138 ? -30.787 6.021 32.250 1.00 96.81 138 GLN A C 1
ATOM 1094 O O . GLN A 1 138 ? -31.765 6.268 32.948 1.00 96.81 138 GLN A O 1
ATOM 1099 N N . GLN A 1 139 ? -30.893 5.326 31.115 1.00 97.88 139 GLN A N 1
ATOM 1100 C CA . GLN A 1 139 ? -32.170 4.859 30.573 1.00 97.88 139 GLN A CA 1
ATOM 1101 C C . GLN A 1 139 ? -32.933 3.957 31.551 1.00 97.88 139 GLN A C 1
ATOM 1103 O O . GLN A 1 139 ? -34.148 4.082 31.673 1.00 97.88 139 GLN A O 1
ATOM 1108 N N . LYS A 1 140 ? -32.250 3.070 32.289 1.00 97.56 140 LYS A N 1
ATOM 1109 C CA . LYS A 1 140 ? -32.893 2.234 33.317 1.00 97.56 140 LYS A CA 1
ATOM 1110 C C . LYS A 1 140 ? -33.438 3.063 34.480 1.00 97.56 140 LYS A C 1
ATOM 1112 O O . LYS A 1 140 ? -34.524 2.753 34.967 1.00 97.56 140 LYS A O 1
ATOM 1117 N N . LYS A 1 141 ? -32.700 4.079 34.941 1.00 97.38 141 LYS A N 1
ATOM 1118 C CA . LYS A 1 141 ? -33.165 4.996 35.998 1.00 97.38 141 LYS A CA 1
ATOM 1119 C C . LYS A 1 141 ? -34.385 5.782 35.528 1.00 97.38 141 LYS A C 1
ATOM 1121 O O . LYS A 1 141 ? -35.398 5.772 36.217 1.00 97.38 141 LYS A O 1
ATOM 1126 N N . GLU A 1 142 ? -34.307 6.356 34.331 1.00 97.62 142 GLU A N 1
ATOM 1127 C CA . GLU A 1 142 ? -35.409 7.049 33.657 1.00 97.62 142 GLU A CA 1
ATOM 1128 C C . GLU A 1 142 ? -36.650 6.162 33.536 1.00 97.62 142 GLU A C 1
ATOM 1130 O O . GLU A 1 142 ? -37.745 6.556 33.928 1.00 97.62 142 GLU A O 1
ATOM 1135 N N . TYR A 1 143 ? -36.486 4.932 33.044 1.00 97.56 143 TYR A N 1
ATOM 1136 C CA . TYR A 1 143 ? -37.584 3.980 32.904 1.00 97.56 143 TYR A CA 1
ATOM 1137 C C . TYR A 1 143 ? -38.220 3.633 34.256 1.00 97.56 143 TYR A C 1
ATOM 1139 O O . TYR A 1 143 ? -39.442 3.673 34.383 1.00 97.56 143 TYR A O 1
ATOM 1147 N N . LYS A 1 144 ? -37.408 3.337 35.283 1.00 97.50 144 LYS A N 1
ATOM 1148 C CA . LYS A 1 144 ? -37.904 3.052 36.640 1.00 97.50 144 LYS A CA 1
ATOM 1149 C C . LYS A 1 144 ? -38.654 4.242 37.234 1.00 97.50 144 LYS A C 1
ATOM 1151 O O . LYS A 1 144 ? -39.708 4.045 37.831 1.00 97.50 144 LYS A O 1
ATOM 1156 N N . LEU A 1 145 ? -38.131 5.454 37.053 1.00 97.88 145 LEU A N 1
ATOM 1157 C CA . LEU A 1 145 ? -38.769 6.679 37.524 1.00 97.88 145 LEU A CA 1
ATOM 1158 C C . LEU A 1 145 ? -40.115 6.899 36.823 1.00 97.88 145 LEU A C 1
ATOM 1160 O O . LEU A 1 145 ? -41.123 7.111 37.490 1.00 97.88 145 LEU A O 1
ATOM 1164 N N . LYS A 1 146 ? -40.158 6.760 35.493 1.00 97.44 146 LYS A N 1
ATOM 1165 C CA . LYS A 1 146 ? -41.397 6.864 34.706 1.00 97.44 146 LYS A CA 1
ATOM 1166 C C . LYS A 1 146 ? -42.432 5.818 35.120 1.00 97.44 146 LYS A C 1
ATOM 1168 O O . LYS A 1 146 ? -43.597 6.163 35.281 1.00 97.44 146 LYS A O 1
ATOM 1173 N N . ALA A 1 147 ? -42.016 4.570 35.341 1.00 97.88 147 ALA A N 1
ATOM 1174 C CA . ALA A 1 147 ? -42.902 3.505 35.807 1.00 97.88 147 ALA A CA 1
ATOM 1175 C C . ALA A 1 147 ? -43.465 3.794 37.209 1.00 97.88 147 ALA A C 1
ATOM 1177 O O . ALA A 1 147 ? -44.659 3.623 37.437 1.00 97.88 147 ALA A O 1
ATOM 1178 N N . PHE A 1 148 ? -42.630 4.281 38.133 1.00 98.06 148 PHE A N 1
ATOM 1179 C CA . PHE A 1 148 ? -43.070 4.665 39.474 1.00 98.06 148 PHE A CA 1
ATOM 1180 C C . PHE A 1 148 ? -44.095 5.806 39.436 1.00 98.06 148 PHE A C 1
ATOM 1182 O O . PHE A 1 148 ? -45.172 5.682 40.018 1.00 98.06 148 PHE A O 1
ATOM 1189 N N . CYS A 1 149 ? -43.811 6.879 38.690 1.00 97.38 149 CYS A 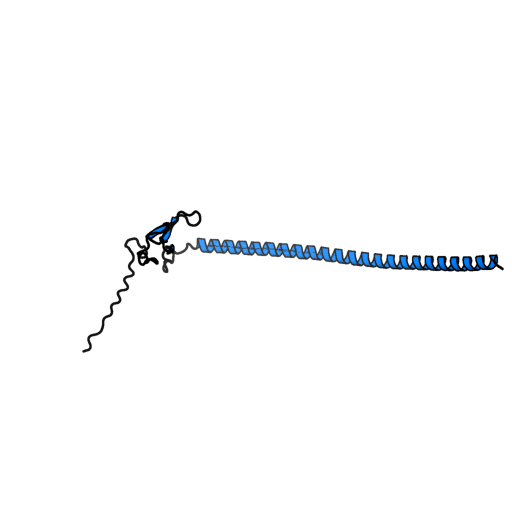N 1
ATOM 1190 C CA . CYS A 1 149 ? -44.754 7.982 38.508 1.00 97.38 149 CYS A CA 1
ATOM 1191 C C . CYS A 1 149 ? -46.070 7.510 37.874 1.00 97.38 149 CYS A C 1
ATOM 1193 O O . CYS A 1 149 ? -47.136 7.937 38.304 1.00 97.38 149 CYS A O 1
ATOM 1195 N N . PHE A 1 150 ? -46.015 6.600 36.896 1.00 97.88 150 PHE A N 1
ATOM 1196 C CA . PHE A 1 150 ? -47.211 6.025 36.280 1.00 97.88 150 PHE A CA 1
ATOM 1197 C C . PHE A 1 150 ? -48.090 5.281 37.296 1.00 97.88 150 PHE A C 1
ATOM 1199 O O . PHE A 1 150 ? -49.296 5.504 37.330 1.00 97.88 150 PHE A O 1
ATOM 1206 N N . VAL A 1 151 ? -47.500 4.459 38.173 1.00 97.69 151 VAL A N 1
ATOM 1207 C CA . VAL A 1 151 ? -48.245 3.765 39.240 1.00 97.69 151 VAL A CA 1
ATOM 1208 C C . VAL A 1 151 ? -48.907 4.762 40.194 1.00 97.69 151 VAL A C 1
ATOM 1210 O O . VAL A 1 151 ? -50.088 4.613 40.503 1.00 97.69 151 VAL A O 1
ATOM 1213 N N . LEU A 1 152 ? -48.182 5.800 40.624 1.00 97.38 152 LEU A N 1
ATOM 1214 C CA . LEU A 1 152 ? -48.744 6.842 41.491 1.00 97.38 152 LEU A CA 1
ATOM 1215 C C . LEU A 1 152 ? -49.912 7.585 40.830 1.00 97.38 152 LEU A C 1
ATOM 1217 O O . LEU A 1 152 ? -50.916 7.843 41.491 1.00 97.38 152 LEU A O 1
ATOM 1221 N N . LEU A 1 153 ? -49.809 7.887 39.532 1.00 97.12 153 LEU A N 1
ATOM 1222 C CA . LEU A 1 153 ? -50.889 8.516 38.769 1.00 97.12 153 LEU A CA 1
ATOM 1223 C C . LEU A 1 153 ? -52.137 7.628 38.713 1.00 97.12 153 LEU A C 1
ATOM 1225 O O . LEU A 1 153 ? -53.239 8.124 38.924 1.00 97.12 153 LEU A O 1
ATOM 1229 N N . VAL A 1 154 ? -51.977 6.321 38.482 1.00 96.94 154 VAL A N 1
ATOM 1230 C CA . VAL A 1 154 ? -53.102 5.370 38.457 1.00 96.94 154 VAL A CA 1
ATOM 1231 C C . VAL A 1 154 ? -53.799 5.295 39.820 1.00 96.94 154 VAL A C 1
ATOM 1233 O O . VAL A 1 154 ? -55.026 5.344 39.874 1.00 96.94 154 VAL A O 1
ATOM 1236 N N . ILE A 1 155 ? -53.038 5.228 40.919 1.00 96.69 155 ILE A N 1
ATOM 1237 C CA . ILE A 1 155 ? -53.598 5.223 42.283 1.00 96.69 155 ILE A CA 1
ATOM 1238 C C . ILE A 1 155 ? -54.370 6.520 42.552 1.00 96.69 155 ILE A C 1
ATOM 1240 O O . ILE A 1 155 ? -55.501 6.474 43.030 1.00 96.69 155 ILE A O 1
ATOM 1244 N N . TRP A 1 156 ? -53.780 7.672 42.222 1.00 96.62 156 TRP A N 1
ATOM 1245 C CA . TRP A 1 156 ? -54.406 8.978 42.425 1.00 96.62 156 TRP A CA 1
ATOM 1246 C C . TRP A 1 156 ? -55.723 9.123 41.651 1.00 96.62 156 TRP A C 1
ATOM 1248 O O . TRP A 1 156 ? -56.716 9.578 42.213 1.00 96.62 156 TRP A O 1
ATOM 1258 N N . LEU A 1 157 ? -55.763 8.668 40.393 1.00 95.88 157 LEU A N 1
ATOM 1259 C CA . LEU A 1 157 ? -56.985 8.657 39.584 1.00 95.88 157 LEU A CA 1
ATOM 1260 C C . LEU A 1 157 ? -58.064 7.721 40.154 1.00 95.88 157 LEU A C 1
ATOM 1262 O O . LEU A 1 157 ? -59.238 8.074 40.128 1.00 95.88 157 LEU A O 1
ATOM 1266 N N . GLY A 1 158 ? -57.691 6.558 40.698 1.00 93.94 158 GLY A N 1
ATOM 1267 C CA . GLY A 1 158 ? -58.645 5.630 41.321 1.00 93.94 158 GLY A CA 1
ATOM 1268 C C . GLY A 1 158 ? -59.305 6.193 42.584 1.00 93.94 158 GLY A C 1
ATOM 1269 O O . GLY A 1 158 ? -60.506 6.017 42.783 1.00 93.94 158 GLY A O 1
ATOM 1270 N N . LEU A 1 159 ? -58.538 6.922 43.402 1.00 92.69 159 LEU A N 1
ATOM 1271 C CA . LEU A 1 159 ? -59.049 7.598 44.601 1.00 92.69 159 LEU A CA 1
ATOM 1272 C C . LEU A 1 159 ? -59.988 8.769 44.282 1.00 92.69 159 LEU A C 1
ATOM 1274 O O . LEU A 1 159 ? -60.823 9.111 45.107 1.00 92.69 159 LEU A O 1
ATOM 1278 N N . LEU A 1 160 ? -59.871 9.385 43.103 1.00 91.50 160 LEU A N 1
ATOM 1279 C CA . LEU A 1 160 ? -60.769 10.461 42.663 1.00 91.50 160 LEU A CA 1
ATOM 1280 C C . LEU A 1 160 ? -62.156 9.965 42.225 1.00 91.50 160 LEU A C 1
ATOM 1282 O O . LEU A 1 160 ? -63.069 10.777 42.089 1.00 91.50 160 LEU A O 1
ATOM 1286 N N . TRP A 1 161 ? -62.312 8.665 41.962 1.00 80.06 161 TRP A N 1
ATOM 1287 C CA . TRP A 1 161 ? -63.548 8.045 41.463 1.00 80.06 161 TRP A CA 1
ATOM 1288 C C . TRP A 1 161 ? -64.204 7.066 42.456 1.00 80.06 161 TRP A C 1
ATOM 1290 O O . TRP A 1 161 ? -65.168 6.397 42.083 1.00 80.06 161 TRP A O 1
ATOM 1300 N N . SER A 1 162 ? -63.706 6.980 43.696 1.00 67.19 162 SER A N 1
ATOM 1301 C CA . SER A 1 162 ? -64.307 6.219 44.811 1.00 67.19 162 SER A CA 1
ATOM 1302 C C . SER A 1 162 ? -64.933 7.159 45.833 1.00 67.19 162 SER A C 1
ATOM 1304 O O . SER A 1 162 ? -65.991 6.792 46.387 1.00 67.19 162 SER A O 1
#

Sequence (162 aa):
MASTVSTTSSNSSALKEDGLPLPPLCRCGVQAKLRTSKTNGNPGRRFYGCQRYGQMVQCEFFQWLDPPIVKEQSCASDGKDIARVFSKLKWMEEYLESMVKHQKKIDEEMKEQLEKVVEQTKKMESEMQSMNAQLRSQQKKEYKLKAFCFVLLVI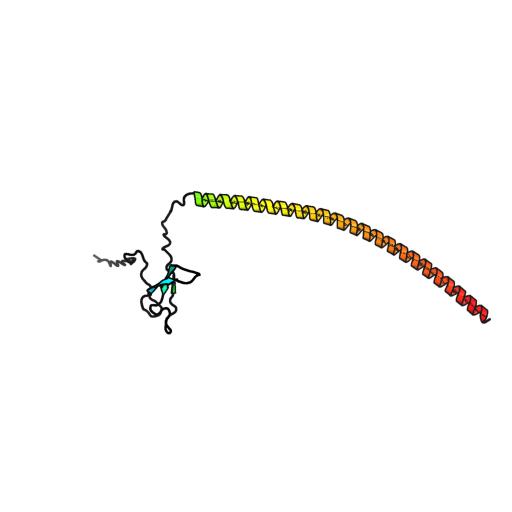WLGLLWS

Foldseek 3Di:
DDDDDDPPPPPPQDAPPVRFRFFDQFPVRHGWDKDADCDPVGHRWIWTAFPCPPHPDGDGDIGTRDPPPPPDDPPVPPCVVVVVVVVVVVVVVVVVVVVVVVVVVVVVVVVVVVVVVVVVVVVVVVVVVVVVVVVVVVVVVVVVVVVVVVVVVVVVVVVVVD